Protein AF-A0A7W0WQ97-F1 (afdb_monomer_lite)

Sequence (178 aa):
GELRIDGQLIATATTMQQGQFVWNAPATLGQGKHKISVTGYDVANTPATVEINVTLGAACEAADDCLRDGEVCVDGRCVLGDGVQGGLGWACATNMECWSGQCAADAEGEMHCVENCSIAADACPSGFDCIDRGQGDNGVCWPGAESGGGCSSGKGGATGFLLVFGLGAILVTRRRRR

pLDDT: mean 79.91, std 15.15, range [39.81, 96.56]

Structure (mmCIF, N/CA/C/O backbone):
data_AF-A0A7W0WQ97-F1
#
_entry.id   AF-A0A7W0WQ97-F1
#
loop_
_atom_site.group_PDB
_atom_site.id
_atom_site.type_symbol
_atom_site.label_atom_id
_atom_site.label_alt_id
_atom_site.label_comp_id
_atom_site.label_asym_id
_atom_site.label_entity_id
_atom_site.label_seq_id
_atom_site.pdbx_PDB_ins_code
_atom_site.Cartn_x
_atom_site.Cartn_y
_atom_site.Cartn_z
_atom_site.occupancy
_atom_site.B_iso_or_equiv
_atom_site.auth_seq_id
_atom_site.auth_comp_id
_atom_site.auth_asym_id
_atom_site.auth_atom_id
_atom_site.pdbx_PDB_model_num
ATOM 1 N N . GLY A 1 1 ? 20.561 -6.380 -13.096 1.00 87.31 1 GLY A N 1
ATOM 2 C CA . GLY A 1 1 ? 19.360 -5.915 -12.394 1.00 87.31 1 GLY A CA 1
ATOM 3 C C . GLY A 1 1 ? 19.431 -6.320 -10.941 1.00 87.31 1 GLY A C 1
ATOM 4 O O . GLY A 1 1 ? 20.006 -7.362 -10.643 1.00 87.31 1 GLY A O 1
ATOM 5 N N . GLU A 1 2 ? 18.877 -5.505 -10.057 1.00 92.62 2 GLU A N 1
ATOM 6 C CA . GLU A 1 2 ? 18.827 -5.722 -8.609 1.00 92.62 2 GLU A CA 1
ATOM 7 C C . GLU A 1 2 ? 17.374 -5.678 -8.135 1.00 92.62 2 GLU A C 1
ATOM 9 O O . GLU A 1 2 ? 16.618 -4.820 -8.583 1.00 92.62 2 GLU A O 1
ATOM 14 N N . LEU A 1 3 ? 16.998 -6.575 -7.221 1.00 92.88 3 LEU A N 1
ATOM 15 C CA . LEU A 1 3 ? 15.746 -6.507 -6.471 1.00 92.88 3 LEU A CA 1
ATOM 16 C C . LEU A 1 3 ? 16.063 -6.320 -4.994 1.00 92.88 3 LEU A C 1
ATOM 18 O O . LEU A 1 3 ? 16.835 -7.084 -4.403 1.00 92.88 3 LEU A O 1
ATOM 22 N N . ARG A 1 4 ? 15.440 -5.307 -4.402 1.00 94.44 4 ARG A N 1
ATOM 23 C CA . ARG A 1 4 ? 15.573 -4.950 -2.996 1.00 94.44 4 ARG A CA 1
ATOM 24 C C . ARG A 1 4 ? 14.212 -4.926 -2.320 1.00 94.44 4 ARG A C 1
ATOM 26 O O . ARG A 1 4 ? 13.240 -4.481 -2.921 1.00 94.44 4 ARG A O 1
ATOM 33 N N . ILE A 1 5 ? 14.172 -5.363 -1.067 1.00 93.94 5 ILE A N 1
ATOM 34 C CA . ILE A 1 5 ? 13.033 -5.171 -0.165 1.00 93.94 5 ILE A CA 1
ATOM 35 C C . ILE A 1 5 ? 13.541 -4.352 1.011 1.00 93.94 5 ILE A C 1
ATOM 37 O O . ILE A 1 5 ? 14.558 -4.706 1.600 1.00 93.94 5 ILE A O 1
ATOM 41 N N . ASP A 1 6 ? 12.899 -3.221 1.287 1.00 93.06 6 ASP A N 1
ATOM 42 C CA . ASP A 1 6 ? 13.290 -2.284 2.351 1.00 93.06 6 ASP A CA 1
ATOM 43 C C . ASP A 1 6 ? 14.767 -1.863 2.270 1.00 93.06 6 ASP A C 1
ATOM 45 O O . ASP A 1 6 ? 15.467 -1.683 3.262 1.00 93.06 6 ASP A O 1
ATOM 49 N N . GLY A 1 7 ? 15.270 -1.741 1.037 1.00 91.88 7 GLY A N 1
ATOM 50 C CA . GLY A 1 7 ? 16.666 -1.411 0.741 1.00 91.88 7 GLY A CA 1
ATOM 51 C C . GLY A 1 7 ? 17.642 -2.592 0.827 1.00 91.88 7 GLY A C 1
ATOM 52 O O . GLY A 1 7 ? 18.734 -2.512 0.249 1.00 91.88 7 GLY A O 1
ATOM 53 N N . GLN A 1 8 ? 17.258 -3.711 1.447 1.00 93.19 8 GLN A N 1
ATOM 54 C CA . GLN A 1 8 ? 18.066 -4.928 1.500 1.00 93.19 8 GLN A CA 1
ATOM 55 C C . GLN A 1 8 ? 18.076 -5.622 0.136 1.00 93.19 8 GLN A C 1
ATOM 57 O O . GLN A 1 8 ? 17.024 -5.896 -0.432 1.00 93.19 8 GLN A O 1
ATOM 62 N N . LEU A 1 9 ? 19.265 -5.933 -0.393 1.00 92.75 9 LEU A N 1
ATOM 63 C CA . LEU A 1 9 ? 19.410 -6.702 -1.632 1.00 92.75 9 LEU A CA 1
ATOM 64 C C . LEU A 1 9 ? 18.937 -8.139 -1.410 1.00 92.75 9 LEU A C 1
ATOM 66 O O . LEU A 1 9 ? 19.506 -8.861 -0.593 1.00 92.75 9 LEU A O 1
ATOM 70 N N . ILE A 1 10 ? 17.909 -8.541 -2.151 1.00 92.12 10 ILE A N 1
ATOM 71 C CA . ILE A 1 10 ? 17.317 -9.878 -2.066 1.00 92.12 10 ILE A CA 1
ATOM 72 C C . ILE A 1 10 ? 17.781 -10.748 -3.227 1.00 92.12 10 ILE A C 1
ATOM 74 O O . ILE A 1 10 ? 18.052 -11.931 -3.042 1.00 92.12 10 ILE A O 1
ATOM 78 N N . ALA A 1 11 ? 17.886 -10.169 -4.425 1.00 90.00 11 ALA A N 1
ATOM 79 C CA . ALA A 1 11 ? 18.290 -10.904 -5.613 1.00 90.00 11 ALA A CA 1
ATOM 80 C C . ALA A 1 11 ? 18.989 -10.007 -6.637 1.00 90.00 11 ALA A C 1
ATOM 82 O O . ALA A 1 11 ? 18.752 -8.799 -6.713 1.00 90.00 11 ALA A O 1
ATOM 83 N N . THR A 1 12 ? 19.820 -10.628 -7.471 1.00 89.62 12 THR A N 1
ATOM 84 C CA . THR A 1 12 ? 20.384 -10.024 -8.678 1.00 89.62 12 THR A CA 1
ATOM 85 C C . THR A 1 12 ? 19.989 -10.851 -9.896 1.00 89.62 12 THR A C 1
ATOM 87 O O . THR A 1 12 ? 19.850 -12.071 -9.830 1.00 89.62 12 THR A O 1
ATOM 90 N N . ALA A 1 13 ? 19.793 -10.176 -11.023 1.00 80.25 13 ALA A N 1
ATOM 91 C CA . ALA A 1 13 ? 19.468 -10.792 -12.301 1.00 80.25 13 ALA A CA 1
ATOM 92 C C . ALA A 1 13 ? 20.383 -10.226 -13.380 1.00 80.25 13 ALA A C 1
ATOM 94 O O . ALA A 1 13 ? 20.381 -9.019 -13.628 1.00 80.25 13 ALA A O 1
ATOM 95 N N . THR A 1 14 ? 21.166 -11.078 -14.030 1.00 71.75 14 THR A N 1
ATOM 96 C CA . THR A 1 14 ? 22.027 -10.684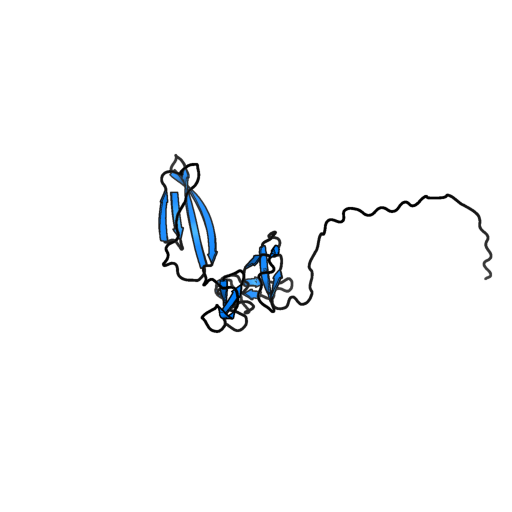 -15.159 1.00 71.75 14 THR A CA 1
ATOM 97 C C . THR A 1 14 ? 21.388 -10.984 -16.513 1.00 71.75 14 THR A C 1
ATOM 99 O O . THR A 1 14 ? 21.826 -10.451 -17.524 1.00 71.75 14 THR A O 1
ATOM 102 N N . THR A 1 15 ? 20.331 -11.799 -16.544 1.00 65.25 15 THR A N 1
ATOM 103 C CA . THR A 1 15 ? 19.572 -12.162 -17.749 1.00 65.25 15 THR A CA 1
ATOM 104 C C . THR A 1 15 ? 18.100 -12.360 -17.395 1.00 65.25 15 THR A C 1
ATOM 106 O O . THR A 1 15 ? 17.786 -12.989 -16.387 1.00 65.25 15 THR A O 1
ATOM 109 N N . MET A 1 16 ? 17.190 -11.817 -18.211 1.00 67.19 16 MET A N 1
ATOM 110 C CA . MET A 1 16 ? 15.754 -12.091 -18.091 1.00 67.19 16 MET A CA 1
ATOM 111 C C . MET A 1 16 ? 15.397 -13.297 -18.960 1.00 67.19 16 MET A C 1
ATOM 113 O O . MET A 1 16 ? 15.705 -13.318 -20.152 1.00 67.19 16 MET A O 1
ATOM 117 N N . GLN A 1 17 ? 14.745 -14.303 -18.379 1.00 61.09 17 GLN A N 1
ATOM 118 C CA . GLN A 1 17 ? 14.219 -15.443 -19.131 1.00 61.09 17 GLN A CA 1
ATOM 119 C C . GLN A 1 17 ? 12.923 -14.986 -19.805 1.00 61.09 17 GLN A C 1
ATOM 121 O O . GLN A 1 17 ? 11.984 -14.594 -19.121 1.00 61.09 17 GLN A O 1
ATOM 126 N N 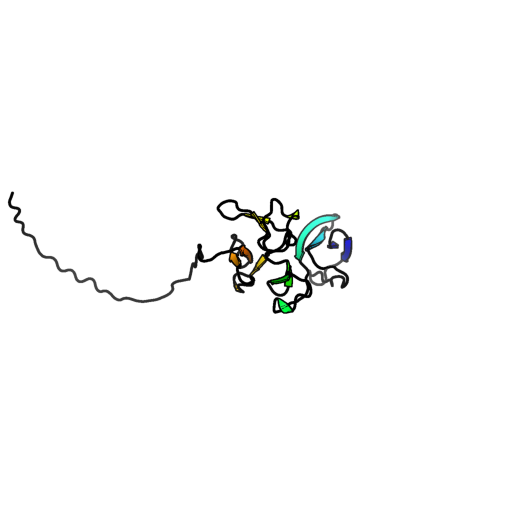. GLN A 1 18 ? 12.889 -14.965 -21.141 1.00 68.56 18 GLN A N 1
ATOM 127 C CA . GLN A 1 18 ? 11.722 -14.515 -21.924 1.00 68.56 18 GLN A CA 1
ATOM 128 C C . GLN A 1 18 ? 11.219 -13.099 -21.562 1.00 68.56 18 GLN A C 1
ATOM 130 O O . GLN A 1 18 ? 10.041 -12.795 -21.705 1.00 68.56 18 GLN A O 1
ATOM 135 N N . GLY A 1 19 ? 12.110 -12.220 -21.089 1.00 72.38 19 GLY A N 1
ATOM 136 C CA . GLY A 1 19 ? 11.740 -10.865 -20.662 1.00 72.38 19 GLY A CA 1
ATOM 137 C C . GLY A 1 19 ? 11.074 -10.783 -19.284 1.00 72.38 19 GLY A C 1
ATOM 138 O O . GLY A 1 19 ? 10.641 -9.703 -18.897 1.00 72.38 19 GLY A O 1
ATOM 139 N N . GLN A 1 20 ? 11.021 -11.883 -18.527 1.00 79.00 20 GLN A N 1
ATOM 140 C CA . GLN A 1 20 ? 10.488 -11.913 -17.169 1.00 79.00 20 GLN A CA 1
ATOM 141 C C . GLN A 1 20 ? 11.597 -12.174 -16.144 1.00 79.00 20 GLN A C 1
ATOM 143 O O . GLN A 1 20 ? 12.526 -12.960 -16.359 1.00 79.00 20 GLN A O 1
ATOM 148 N N . PHE A 1 21 ? 11.475 -11.512 -14.997 1.00 80.81 21 PHE A N 1
ATOM 149 C CA . PHE A 1 21 ? 12.251 -11.796 -13.800 1.00 80.81 21 PHE A CA 1
ATOM 150 C C . PHE A 1 21 ? 11.311 -12.360 -12.730 1.00 80.81 21 PHE A C 1
ATOM 152 O O . PHE A 1 21 ? 10.312 -11.729 -12.394 1.00 80.81 21 PHE A O 1
ATOM 159 N N . VAL A 1 22 ? 11.611 -13.564 -12.236 1.00 84.44 22 VAL A N 1
ATOM 160 C CA . VAL A 1 22 ? 10.806 -14.275 -11.232 1.00 84.44 22 VAL A CA 1
ATOM 161 C C . VAL A 1 22 ? 11.647 -14.475 -9.980 1.00 84.44 22 VAL A C 1
ATOM 163 O O . VAL A 1 22 ? 12.804 -14.886 -10.060 1.00 84.44 22 VAL A O 1
ATOM 166 N N . TRP A 1 23 ? 11.058 -14.195 -8.824 1.00 86.25 23 TRP A N 1
ATOM 167 C CA . TRP A 1 23 ? 11.689 -14.330 -7.516 1.00 86.25 23 TRP A CA 1
ATOM 168 C C . TRP A 1 23 ? 10.630 -14.710 -6.471 1.00 86.25 23 TRP A C 1
ATOM 170 O O . TRP A 1 23 ? 9.452 -14.404 -6.647 1.00 86.25 23 TRP A O 1
ATOM 180 N N . ASN A 1 24 ? 11.063 -15.363 -5.388 1.00 86.19 24 ASN A N 1
ATOM 181 C CA . ASN A 1 24 ? 10.227 -15.685 -4.232 1.00 86.19 24 ASN A CA 1
ATOM 182 C C . ASN A 1 24 ? 10.631 -14.831 -3.032 1.00 86.19 24 ASN A C 1
ATOM 184 O O . ASN A 1 24 ? 11.807 -14.812 -2.654 1.00 86.19 24 ASN A O 1
ATOM 188 N N . ALA A 1 25 ? 9.657 -14.171 -2.409 1.00 85.06 25 ALA A N 1
ATOM 189 C CA . ALA A 1 25 ? 9.902 -13.365 -1.224 1.00 85.06 25 ALA A CA 1
ATOM 190 C C . ALA A 1 25 ? 10.451 -14.195 -0.054 1.00 85.06 25 ALA A C 1
ATOM 192 O O . ALA A 1 25 ? 10.046 -15.348 0.117 1.00 85.06 25 ALA A O 1
ATOM 193 N N . PRO A 1 26 ? 11.374 -13.639 0.760 1.00 85.62 26 PRO A N 1
ATOM 194 C CA . PRO A 1 26 ? 11.818 -14.311 1.972 1.00 85.62 26 PRO A CA 1
ATOM 195 C C . PRO A 1 26 ? 10.628 -14.613 2.888 1.00 85.62 26 PRO A C 1
ATOM 197 O O . PRO A 1 26 ? 9.854 -13.718 3.215 1.00 85.62 26 PRO A O 1
ATOM 200 N N . ALA A 1 27 ? 10.524 -15.855 3.366 1.00 80.62 27 ALA A N 1
ATOM 201 C CA . ALA A 1 27 ? 9.474 -16.263 4.309 1.00 80.62 27 ALA A CA 1
ATOM 202 C C . ALA A 1 27 ? 9.584 -15.573 5.685 1.00 80.62 27 ALA A C 1
ATOM 204 O O . ALA A 1 27 ? 8.697 -15.700 6.519 1.00 80.62 27 ALA A O 1
ATOM 205 N N . THR A 1 28 ? 10.688 -14.865 5.934 1.00 81.25 28 THR A N 1
ATOM 206 C CA . THR A 1 28 ? 10.982 -14.146 7.178 1.00 81.25 28 THR A CA 1
ATOM 207 C C . THR A 1 28 ? 10.585 -12.672 7.135 1.00 81.25 28 THR A C 1
ATOM 209 O O . THR A 1 28 ? 10.950 -11.934 8.048 1.00 81.25 28 THR A O 1
ATOM 212 N N . LEU A 1 29 ? 9.921 -12.205 6.072 1.00 83.31 29 LEU A N 1
ATOM 213 C CA . LEU A 1 29 ? 9.384 -10.846 6.057 1.00 83.31 29 LEU A CA 1
ATOM 214 C C . LEU A 1 29 ? 8.349 -10.705 7.176 1.00 83.31 29 LEU A C 1
ATOM 216 O O . LEU A 1 29 ? 7.436 -11.521 7.302 1.00 83.31 29 LEU A O 1
ATOM 220 N N . GLY A 1 30 ? 8.544 -9.693 8.021 1.00 76.12 30 GLY A N 1
ATOM 221 C CA . GLY A 1 30 ? 7.584 -9.353 9.064 1.00 76.12 30 GLY A CA 1
ATOM 222 C C . GLY A 1 30 ? 6.269 -8.872 8.459 1.00 76.12 30 GLY A C 1
ATOM 223 O O . GLY A 1 30 ? 6.198 -8.542 7.287 1.00 76.12 30 GLY A O 1
ATOM 224 N N . GLN A 1 31 ? 5.210 -8.815 9.256 1.00 73.69 31 GLN A N 1
ATOM 225 C CA . GLN A 1 31 ? 4.004 -8.114 8.818 1.00 73.69 31 GLN A CA 1
ATOM 226 C C . GLN A 1 31 ? 4.266 -6.605 8.721 1.00 73.69 31 GLN A C 1
ATOM 228 O O . GLN A 1 31 ? 5.143 -6.070 9.403 1.00 73.69 31 GLN A O 1
ATOM 233 N N . GLY A 1 32 ? 3.456 -5.920 7.925 1.00 70.25 32 GLY A N 1
ATOM 234 C CA . GLY A 1 32 ? 3.511 -4.487 7.700 1.00 70.25 32 GLY A CA 1
ATOM 235 C C . GLY A 1 32 ? 3.944 -4.133 6.283 1.00 70.25 32 GLY A C 1
ATOM 236 O O . GLY A 1 32 ? 3.871 -4.935 5.350 1.00 70.25 32 GLY A O 1
ATOM 237 N N . LYS A 1 33 ? 4.340 -2.874 6.106 1.00 75.44 33 LYS A N 1
ATOM 238 C CA . LYS A 1 33 ? 4.740 -2.347 4.805 1.00 75.44 33 LYS A CA 1
ATOM 239 C C . LYS A 1 33 ? 6.121 -2.811 4.402 1.00 75.44 33 LYS A C 1
ATOM 241 O O . LYS A 1 33 ? 7.059 -2.723 5.186 1.00 75.44 33 LYS A O 1
ATOM 246 N N . HIS A 1 34 ? 6.238 -3.134 3.125 1.00 87.69 34 HIS A N 1
ATOM 247 C CA . HIS A 1 34 ? 7.498 -3.388 2.464 1.00 87.69 34 HIS A CA 1
ATOM 248 C C . HIS A 1 34 ? 7.591 -2.582 1.181 1.00 87.69 34 HIS A C 1
ATOM 250 O O . HIS A 1 34 ? 6.668 -2.566 0.358 1.00 87.69 34 HIS A O 1
ATOM 256 N N . LYS A 1 35 ? 8.739 -1.941 0.984 1.00 92.38 35 LYS A N 1
ATOM 257 C CA . LYS A 1 35 ? 9.062 -1.285 -0.277 1.00 92.38 35 LYS A CA 1
ATOM 258 C C . LYS A 1 35 ? 9.876 -2.229 -1.141 1.00 92.38 35 LYS A C 1
ATOM 260 O O . LYS A 1 35 ? 11.022 -2.541 -0.816 1.00 92.38 35 LYS A O 1
ATOM 265 N N . ILE A 1 36 ? 9.305 -2.643 -2.265 1.00 94.00 36 ILE A N 1
ATOM 266 C CA . ILE A 1 36 ? 10.005 -3.428 -3.277 1.00 94.00 36 ILE A CA 1
ATOM 267 C C . ILE A 1 36 ? 10.584 -2.453 -4.297 1.00 94.00 36 ILE A C 1
ATOM 269 O O . ILE A 1 36 ? 9.856 -1.670 -4.900 1.00 94.00 36 ILE A O 1
ATOM 273 N N . SER A 1 37 ? 11.897 -2.505 -4.490 1.00 95.12 37 SER A N 1
ATOM 274 C CA . SER A 1 37 ? 12.624 -1.688 -5.459 1.00 95.12 37 SER A CA 1
ATOM 275 C C . SER A 1 37 ? 13.330 -2.598 -6.456 1.00 95.12 37 SER A C 1
ATOM 277 O O . SER A 1 37 ? 14.061 -3.512 -6.064 1.00 95.12 37 SER A O 1
ATOM 279 N N . VAL A 1 38 ? 13.097 -2.366 -7.746 1.00 94.00 38 VAL A N 1
ATOM 280 C CA . VAL A 1 38 ? 13.738 -3.104 -8.837 1.00 94.00 38 VAL A CA 1
ATOM 281 C C . VAL A 1 38 ? 14.537 -2.128 -9.685 1.00 94.00 38 VAL A C 1
ATOM 283 O O . VAL A 1 38 ? 13.979 -1.178 -10.230 1.00 94.00 38 VAL A O 1
ATOM 286 N N . THR A 1 39 ? 15.835 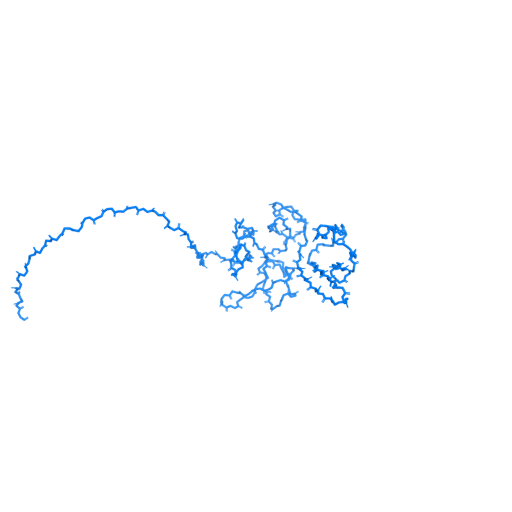-2.389 -9.830 1.00 93.25 39 THR A N 1
ATOM 287 C CA . THR A 1 39 ? 16.756 -1.584 -10.639 1.00 93.25 39 THR A CA 1
ATOM 288 C C . THR A 1 39 ? 17.254 -2.396 -11.830 1.00 93.25 39 THR A C 1
ATOM 290 O O . THR A 1 39 ? 17.933 -3.410 -11.666 1.00 93.25 39 THR A O 1
ATOM 293 N N . GLY A 1 40 ? 16.927 -1.963 -13.045 1.00 91.56 40 GLY A N 1
ATOM 294 C CA . GLY A 1 40 ? 17.483 -2.476 -14.299 1.00 91.56 40 GLY A CA 1
ATOM 295 C C . GLY A 1 40 ? 18.681 -1.646 -14.762 1.00 91.56 40 GLY A C 1
ATOM 296 O O . GLY A 1 40 ? 18.802 -0.491 -14.375 1.00 91.56 40 GLY A O 1
ATOM 297 N N . TYR A 1 41 ? 19.549 -2.230 -15.590 1.00 89.94 41 TYR A N 1
ATOM 298 C CA . TYR A 1 41 ? 20.680 -1.535 -16.217 1.00 89.94 41 TYR A CA 1
ATOM 299 C C . TYR A 1 41 ? 20.660 -1.807 -17.720 1.00 89.94 41 TYR A C 1
ATOM 301 O O . TYR A 1 41 ? 20.385 -2.940 -18.125 1.00 89.94 41 TYR A O 1
ATOM 309 N N . ASP A 1 42 ? 20.936 -0.789 -18.533 1.00 89.81 42 ASP A N 1
ATOM 310 C CA . ASP A 1 42 ? 21.126 -0.955 -19.976 1.00 89.81 42 ASP A CA 1
ATOM 311 C C . ASP A 1 42 ? 22.547 -1.455 -20.323 1.00 89.81 42 ASP A C 1
ATOM 313 O O . ASP A 1 42 ? 23.379 -1.710 -19.450 1.00 89.81 42 ASP A O 1
ATOM 317 N N . VAL A 1 43 ? 22.843 -1.600 -21.619 1.00 89.44 43 VAL A N 1
ATOM 318 C CA . VAL A 1 43 ? 24.161 -2.058 -22.107 1.00 89.44 43 VAL A CA 1
ATOM 319 C C . VAL A 1 43 ? 25.306 -1.079 -21.818 1.00 89.44 43 VAL A C 1
ATOM 321 O O . VAL A 1 43 ? 26.465 -1.484 -21.838 1.00 89.44 43 VAL A O 1
ATOM 324 N N . ALA A 1 44 ? 24.995 0.191 -21.551 1.00 95.44 44 ALA A N 1
ATOM 325 C CA . ALA A 1 44 ? 25.949 1.213 -21.129 1.00 95.44 44 ALA A CA 1
ATOM 326 C C . ALA A 1 44 ? 26.060 1.304 -19.594 1.00 95.44 44 ALA A C 1
ATOM 328 O O . ALA A 1 44 ? 26.773 2.166 -19.082 1.00 95.44 44 ALA A O 1
ATOM 329 N N . ASN A 1 45 ? 25.397 0.396 -18.867 1.00 89.81 45 ASN A N 1
ATOM 330 C CA . ASN A 1 45 ? 25.313 0.355 -17.412 1.00 89.81 45 ASN A CA 1
ATOM 331 C C . ASN A 1 45 ? 24.562 1.554 -16.793 1.00 89.81 45 ASN A C 1
ATOM 333 O O . ASN A 1 45 ? 24.790 1.907 -15.634 1.00 89.81 45 ASN A O 1
ATOM 337 N N . THR A 1 46 ? 23.645 2.170 -17.543 1.00 95.12 46 THR A N 1
ATOM 338 C CA . THR A 1 46 ? 22.747 3.224 -17.050 1.00 95.12 46 THR A CA 1
ATOM 339 C C . THR A 1 46 ? 21.585 2.597 -16.269 1.00 95.12 46 THR A C 1
ATOM 341 O O . THR A 1 46 ? 20.908 1.726 -16.825 1.00 95.12 46 THR A O 1
ATOM 344 N N . PRO A 1 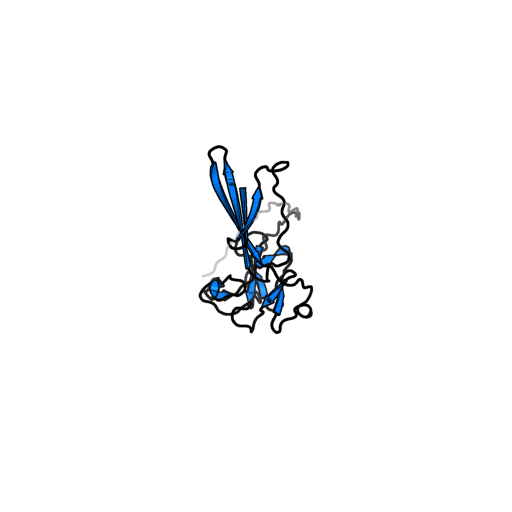47 ? 21.315 3.003 -15.012 1.00 94.25 47 PRO A N 1
ATOM 345 C CA . PRO A 1 47 ? 20.247 2.415 -14.212 1.00 94.25 47 PRO A CA 1
ATOM 346 C C . PRO A 1 47 ? 18.866 3.026 -14.495 1.00 94.25 47 PRO A C 1
ATOM 348 O O . PRO A 1 47 ? 18.740 4.224 -14.743 1.00 94.25 47 PRO A O 1
ATOM 351 N N . ALA A 1 48 ? 17.820 2.217 -14.338 1.00 94.56 48 ALA A N 1
ATOM 352 C CA . ALA A 1 48 ? 16.436 2.661 -14.174 1.00 94.56 48 ALA A CA 1
ATOM 353 C C . ALA A 1 48 ? 15.789 1.897 -13.011 1.00 94.56 48 ALA A C 1
ATOM 355 O O . ALA A 1 48 ? 15.946 0.678 -12.922 1.00 94.56 48 ALA A O 1
ATOM 356 N N . THR A 1 49 ? 15.059 2.596 -12.139 1.00 95.19 49 THR A N 1
ATOM 357 C CA . THR A 1 49 ? 14.463 2.019 -10.923 1.00 95.19 49 THR A CA 1
ATOM 358 C C . THR A 1 49 ? 12.952 2.211 -10.907 1.00 95.19 49 THR A C 1
ATOM 360 O O . THR A 1 49 ? 12.460 3.295 -11.213 1.00 95.19 49 THR A O 1
ATOM 363 N N . VAL A 1 50 ? 12.228 1.164 -10.514 1.00 95.38 50 VAL A N 1
ATOM 364 C CA . VAL A 1 50 ? 10.794 1.202 -10.198 1.00 95.38 50 VAL A CA 1
ATOM 365 C C . VAL A 1 50 ? 10.600 0.746 -8.758 1.00 95.38 50 VAL A C 1
ATOM 367 O O . VAL A 1 50 ? 11.267 -0.186 -8.303 1.00 95.38 50 VAL A O 1
ATOM 370 N N . GLU A 1 51 ? 9.683 1.398 -8.047 1.00 95.00 51 GLU A N 1
ATOM 371 C CA . GLU A 1 51 ? 9.312 1.045 -6.679 1.00 95.00 51 GLU A CA 1
ATOM 372 C C . GLU A 1 51 ? 7.816 0.741 -6.586 1.00 95.00 51 GLU A C 1
ATOM 374 O O . GLU A 1 51 ? 6.996 1.429 -7.196 1.00 95.00 51 GLU A O 1
ATOM 379 N N . ILE A 1 52 ? 7.469 -0.271 -5.792 1.00 90.81 52 ILE A N 1
ATOM 380 C CA . ILE A 1 52 ? 6.096 -0.548 -5.363 1.00 90.81 52 ILE A CA 1
ATOM 381 C C . ILE A 1 52 ? 6.067 -0.719 -3.845 1.00 90.81 52 ILE A C 1
ATOM 383 O O . ILE A 1 52 ? 7.024 -1.209 -3.243 1.00 90.81 52 ILE A O 1
ATOM 387 N N . ASN A 1 53 ? 4.957 -0.324 -3.228 1.00 83.56 53 ASN A N 1
ATOM 388 C CA . ASN A 1 53 ? 4.699 -0.586 -1.818 1.00 83.56 53 ASN A CA 1
ATOM 389 C C . ASN A 1 53 ? 3.708 -1.739 -1.722 1.00 83.56 53 ASN A C 1
ATOM 391 O O . ASN A 1 53 ? 2.660 -1.707 -2.364 1.00 83.56 53 ASN A O 1
ATOM 395 N N . VAL A 1 54 ? 4.049 -2.741 -0.924 1.00 85.00 54 VAL A N 1
ATOM 396 C CA . VAL A 1 54 ? 3.164 -3.854 -0.583 1.00 85.00 54 VAL A CA 1
ATOM 397 C C . VAL A 1 54 ? 2.992 -3.881 0.924 1.00 85.00 54 VAL A C 1
ATOM 399 O O . VAL A 1 54 ? 3.883 -3.457 1.658 1.00 85.00 54 VAL A O 1
ATOM 402 N N . THR A 1 55 ? 1.868 -4.395 1.396 1.00 75.81 55 THR A N 1
ATOM 403 C CA . THR A 1 55 ? 1.643 -4.574 2.828 1.00 75.81 55 THR A CA 1
ATOM 404 C C . THR A 1 55 ? 1.358 -6.044 3.086 1.00 75.81 55 THR A C 1
ATOM 406 O O . THR A 1 55 ? 0.393 -6.599 2.562 1.00 75.81 55 THR A O 1
ATOM 409 N N . LEU A 1 56 ? 2.224 -6.673 3.876 1.00 80.62 56 LEU A N 1
ATOM 410 C CA . LEU A 1 56 ? 2.098 -8.054 4.313 1.00 80.62 56 LEU A CA 1
ATOM 411 C C . LEU A 1 56 ? 1.299 -8.100 5.619 1.00 80.62 56 LEU A C 1
ATOM 413 O O . LEU A 1 56 ? 1.537 -7.310 6.525 1.00 80.62 56 LEU A O 1
ATOM 417 N N . GLY A 1 57 ? 0.370 -9.034 5.760 1.00 72.00 57 GLY A N 1
ATOM 418 C CA . GLY A 1 57 ? -0.317 -9.274 7.029 1.00 72.00 57 GLY A CA 1
ATOM 419 C C . GLY A 1 57 ? -0.776 -10.718 7.126 1.00 72.00 57 GLY A C 1
ATOM 420 O O . GLY A 1 57 ? -0.630 -11.479 6.168 1.00 72.00 57 GLY A O 1
ATOM 421 N N . ALA A 1 58 ? -1.268 -11.111 8.302 1.00 76.00 58 ALA A N 1
ATOM 422 C CA . ALA A 1 58 ? -1.894 -12.419 8.454 1.00 76.00 58 ALA A CA 1
ATOM 423 C C . ALA A 1 58 ? -3.096 -12.498 7.514 1.00 76.00 58 ALA A C 1
ATOM 425 O O . ALA A 1 58 ? -3.863 -11.538 7.426 1.00 76.00 58 ALA A O 1
ATOM 426 N N . ALA A 1 59 ? -3.216 -13.625 6.817 1.00 76.56 59 ALA A N 1
ATOM 427 C CA . ALA A 1 59 ? -4.407 -13.911 6.042 1.00 76.56 59 ALA A CA 1
ATOM 428 C C . ALA A 1 59 ? -5.601 -14.057 6.992 1.00 76.56 59 ALA A C 1
ATOM 430 O O . ALA A 1 59 ? -5.465 -14.674 8.049 1.00 76.56 59 ALA A O 1
ATOM 431 N N . CYS A 1 60 ? -6.742 -13.511 6.601 1.00 83.56 60 CYS A N 1
ATOM 432 C CA . CYS A 1 60 ? -8.002 -13.632 7.324 1.00 83.56 60 CYS A CA 1
ATOM 433 C C . CYS A 1 60 ? -9.160 -13.723 6.329 1.00 83.56 60 CYS A C 1
ATOM 435 O O . CYS A 1 60 ? -9.053 -13.246 5.202 1.00 83.56 60 CYS A O 1
ATOM 437 N N . GLU A 1 61 ? -10.267 -14.320 6.743 1.00 80.88 61 GLU A N 1
ATOM 438 C CA . GLU A 1 61 ? -11.564 -14.234 6.066 1.00 80.88 61 GLU A CA 1
ATOM 439 C C . GLU A 1 61 ? -12.565 -13.435 6.918 1.00 80.88 61 GLU A C 1
ATOM 441 O O . GLU A 1 61 ? -13.486 -12.818 6.384 1.00 80.88 61 GLU A O 1
ATOM 446 N N . ALA A 1 62 ? -12.357 -13.397 8.237 1.00 79.25 62 ALA A N 1
ATOM 447 C CA . ALA A 1 62 ? -13.141 -12.641 9.203 1.00 79.25 62 ALA A CA 1
ATOM 448 C C . ALA A 1 62 ? -12.249 -11.976 10.266 1.00 79.25 62 ALA A C 1
ATOM 450 O O . ALA A 1 62 ? -11.087 -12.331 10.447 1.00 79.25 62 ALA A O 1
ATOM 451 N N . ALA A 1 63 ? -12.805 -11.006 11.002 1.00 79.50 63 ALA A N 1
ATOM 452 C CA . ALA A 1 63 ? -12.087 -10.317 12.078 1.00 79.50 63 ALA A CA 1
ATOM 453 C C . ALA A 1 63 ? -11.571 -11.281 13.166 1.00 79.50 63 ALA A C 1
ATOM 455 O O . ALA A 1 63 ? -10.474 -11.084 13.675 1.00 79.50 63 ALA A O 1
ATOM 456 N N . ASP A 1 64 ? -12.309 -12.358 13.455 1.00 84.00 64 ASP A N 1
ATOM 457 C CA . ASP A 1 64 ? -11.922 -13.369 14.451 1.00 84.00 64 ASP A CA 1
ATOM 458 C C . ASP A 1 64 ? -10.681 -14.191 14.046 1.00 84.00 64 ASP A C 1
ATOM 460 O O . ASP A 1 64 ? -10.068 -14.838 14.896 1.00 84.00 64 ASP A O 1
ATOM 464 N N . ASP A 1 65 ? -10.276 -14.158 12.771 1.00 85.44 65 ASP A N 1
ATOM 465 C CA . ASP A 1 65 ? -9.030 -14.789 12.318 1.00 85.44 65 ASP A CA 1
ATOM 466 C C . ASP A 1 65 ? -7.792 -13.968 12.713 1.00 85.44 65 ASP A C 1
ATOM 468 O O . ASP A 1 65 ? -6.658 -14.460 12.668 1.00 85.44 65 ASP A O 1
ATOM 472 N N . CYS A 1 66 ? -7.993 -12.708 13.106 1.00 86.81 66 CYS A N 1
ATOM 473 C CA . CYS A 1 66 ? -6.925 -11.815 13.503 1.00 86.81 66 CYS A CA 1
ATOM 474 C C . CYS A 1 66 ? -6.551 -12.030 14.968 1.00 86.81 66 CYS A C 1
ATOM 476 O O . CYS A 1 66 ? -7.328 -11.820 15.893 1.00 86.81 66 CYS A O 1
ATOM 478 N N . LEU A 1 67 ? -5.315 -12.486 15.174 1.00 81.38 67 LEU A N 1
ATOM 479 C CA . LEU A 1 67 ? -4.844 -12.981 16.468 1.00 81.38 67 LEU A CA 1
ATOM 480 C C . LEU A 1 67 ? -4.496 -11.872 17.467 1.00 81.38 67 LEU A C 1
ATOM 482 O O . LEU A 1 67 ? -4.231 -12.183 18.631 1.00 81.38 67 LEU A O 1
ATOM 486 N N . ARG A 1 68 ? -4.409 -10.609 17.030 1.00 81.38 68 ARG A N 1
ATOM 487 C CA . ARG A 1 68 ? -4.154 -9.486 17.937 1.00 81.38 68 ARG A CA 1
ATOM 488 C C . ARG A 1 68 ? -5.443 -8.744 18.249 1.00 81.38 68 ARG A C 1
ATOM 490 O O . ARG A 1 68 ? -6.237 -8.449 17.362 1.00 81.38 68 ARG A O 1
ATOM 497 N N . ASP A 1 69 ? -5.581 -8.367 19.515 1.00 83.12 69 ASP A N 1
ATOM 498 C CA . ASP A 1 69 ? -6.681 -7.526 19.969 1.00 83.12 69 ASP A CA 1
ATOM 499 C C . ASP A 1 69 ? -6.718 -6.209 19.176 1.00 83.12 69 ASP A C 1
ATOM 501 O O . ASP A 1 69 ? -5.707 -5.513 19.048 1.00 83.12 69 ASP A O 1
ATOM 505 N N . GLY A 1 70 ? -7.901 -5.865 18.664 1.00 84.50 70 GLY A N 1
ATOM 506 C CA . GLY A 1 70 ? -8.121 -4.644 17.890 1.00 84.50 70 GLY A CA 1
ATOM 507 C C . GLY A 1 70 ? -7.709 -4.729 16.418 1.00 84.50 70 GLY A C 1
ATOM 508 O O . GLY A 1 70 ? -7.689 -3.693 15.758 1.00 84.50 70 GLY A O 1
ATOM 509 N N . GLU A 1 71 ? -7.380 -5.911 15.888 1.00 88.25 71 GLU A N 1
ATOM 510 C CA . GLU A 1 71 ? -7.268 -6.123 14.442 1.00 88.25 71 GLU A CA 1
ATOM 511 C C . GLU A 1 71 ? -8.640 -6.430 13.804 1.00 88.25 71 GLU A C 1
ATOM 513 O O . GLU A 1 71 ? -9.519 -7.033 14.416 1.00 88.25 71 GLU A O 1
ATOM 518 N N . VAL A 1 72 ? -8.815 -6.009 12.552 1.00 87.88 72 VAL A N 1
ATOM 519 C CA . VAL A 1 72 ? -9.968 -6.291 11.690 1.00 87.88 72 VAL A CA 1
ATOM 520 C C . VAL A 1 72 ? -9.479 -6.855 10.360 1.00 87.88 72 VAL A C 1
ATOM 522 O O . VAL A 1 72 ? -8.373 -6.545 9.910 1.00 87.88 72 VAL A O 1
ATOM 525 N N . CYS A 1 73 ? -10.299 -7.689 9.723 1.00 85.19 73 CYS A N 1
ATOM 526 C CA . CYS A 1 73 ? -9.967 -8.248 8.419 1.00 85.19 73 CYS A CA 1
ATOM 527 C C . CYS A 1 73 ? -10.367 -7.289 7.294 1.00 85.19 73 CYS A C 1
ATOM 529 O O . CYS A 1 73 ? -11.543 -6.953 7.166 1.00 85.19 73 CYS A O 1
ATOM 531 N N . VAL A 1 74 ? -9.398 -6.867 6.479 1.00 83.38 74 VAL A N 1
ATOM 532 C CA . VAL A 1 74 ? -9.594 -5.973 5.328 1.00 83.38 74 VAL A CA 1
ATOM 533 C C . VAL A 1 74 ? -8.901 -6.578 4.119 1.00 83.38 74 VAL A C 1
ATOM 535 O O . VAL A 1 74 ? -7.691 -6.798 4.145 1.00 83.38 74 VAL A O 1
ATOM 538 N N . ASP A 1 75 ? -9.678 -6.881 3.078 1.00 78.19 75 ASP A N 1
ATOM 539 C CA . ASP A 1 75 ? -9.201 -7.499 1.829 1.00 78.19 75 ASP A CA 1
ATOM 540 C C . ASP A 1 75 ? -8.296 -8.732 2.051 1.00 78.19 75 ASP A C 1
ATOM 542 O O . ASP A 1 75 ? -7.226 -8.890 1.462 1.00 78.19 75 ASP A O 1
ATOM 546 N N . GLY A 1 76 ? -8.698 -9.596 2.987 1.00 78.50 76 GLY A N 1
ATOM 547 C CA . GLY A 1 76 ? -7.968 -10.817 3.317 1.00 78.50 76 GLY A CA 1
ATOM 548 C C . GLY A 1 76 ? -6.740 -10.620 4.208 1.00 78.50 76 GLY A C 1
ATOM 549 O O . GLY A 1 76 ? -5.935 -11.543 4.341 1.00 78.50 76 GLY A O 1
ATOM 550 N N . ARG A 1 77 ? -6.566 -9.434 4.809 1.00 82.88 77 ARG A N 1
ATOM 551 C CA . ARG A 1 77 ? -5.435 -9.100 5.681 1.00 82.88 77 ARG A CA 1
ATOM 552 C C . ARG A 1 77 ? -5.880 -8.517 7.021 1.00 82.88 77 ARG A C 1
ATOM 554 O O . ARG A 1 77 ? -6.686 -7.595 7.064 1.00 82.88 77 ARG A O 1
ATOM 561 N N . CYS A 1 78 ? -5.263 -8.970 8.108 1.00 86.06 78 CYS A N 1
ATOM 562 C CA . CYS A 1 78 ? -5.422 -8.336 9.416 1.00 86.06 78 CYS A CA 1
ATOM 563 C C . CYS A 1 78 ? -4.739 -6.964 9.463 1.00 86.06 78 CYS A C 1
ATOM 565 O O . CYS A 1 78 ? -3.533 -6.847 9.214 1.00 86.06 78 CYS A O 1
ATOM 567 N N . VAL A 1 79 ? -5.513 -5.930 9.784 1.00 86.44 79 VAL A N 1
ATOM 568 C CA . VAL A 1 79 ? -5.067 -4.541 9.980 1.00 86.44 79 VAL A CA 1
ATOM 569 C C . VAL A 1 79 ? -5.594 -4.026 11.312 1.00 86.44 79 VAL A C 1
ATOM 571 O O . VAL A 1 79 ? -6.607 -4.512 11.795 1.00 86.44 79 VAL A O 1
ATOM 574 N N . LEU A 1 80 ? -4.938 -3.042 11.924 1.00 89.06 80 LEU A N 1
ATOM 575 C CA . LEU A 1 80 ? -5.449 -2.451 13.165 1.00 89.06 80 LEU A CA 1
ATOM 576 C C . LEU A 1 80 ? -6.712 -1.633 12.872 1.00 89.06 80 LEU A C 1
ATOM 578 O O . LEU A 1 80 ? -6.703 -0.821 11.950 1.00 89.06 80 LEU A O 1
ATOM 582 N N . GLY A 1 81 ? -7.776 -1.861 13.637 1.00 86.19 81 GLY A N 1
ATOM 583 C CA . GLY A 1 81 ? -9.095 -1.252 13.464 1.00 86.19 81 GLY A CA 1
ATOM 584 C C . GLY A 1 81 ? -9.282 0.090 14.177 1.00 86.19 81 GLY A C 1
ATOM 585 O O . GLY A 1 81 ? -8.334 0.698 14.690 1.00 86.19 81 GLY A O 1
ATOM 586 N N . ASP A 1 82 ? -10.538 0.534 14.224 1.00 79.44 82 ASP A N 1
ATOM 587 C CA . ASP A 1 82 ? -10.982 1.791 14.817 1.00 79.44 82 ASP A CA 1
ATOM 588 C C . ASP A 1 82 ? -11.024 1.702 16.344 1.00 79.44 82 ASP A C 1
ATOM 590 O O . ASP A 1 82 ? -11.885 1.093 16.967 1.00 79.44 82 ASP A O 1
ATOM 594 N N . GLY A 1 83 ? -10.029 2.297 16.988 1.00 82.81 83 GLY A N 1
ATOM 595 C CA . GLY A 1 83 ? -9.876 2.231 18.445 1.00 82.81 83 GLY A CA 1
ATOM 596 C C . GLY A 1 83 ? -8.455 1.914 18.877 1.00 82.81 83 GLY A C 1
ATOM 597 O O . GLY A 1 83 ? -8.108 2.109 20.042 1.00 82.81 83 GLY A O 1
ATOM 598 N N . VAL A 1 84 ? -7.607 1.507 17.932 1.00 89.50 84 VAL A N 1
ATOM 599 C CA . VAL A 1 84 ? -6.165 1.428 18.138 1.00 89.50 84 VAL A CA 1
ATOM 600 C C . VAL A 1 84 ? -5.504 2.686 17.582 1.00 89.50 84 VAL A C 1
ATOM 602 O O . VAL A 1 84 ? -5.817 3.139 16.482 1.00 89.50 84 VAL A O 1
ATOM 605 N N . GLN A 1 85 ? -4.558 3.251 18.334 1.00 93.19 85 GLN A N 1
ATOM 606 C CA . GLN A 1 85 ? -3.776 4.396 17.873 1.00 93.19 85 GLN A CA 1
ATOM 607 C C . GLN A 1 85 ? -3.055 4.068 16.555 1.00 93.19 85 GLN A C 1
ATOM 609 O O . GLN A 1 85 ? -2.265 3.123 16.486 1.00 93.19 85 GLN A O 1
ATOM 614 N N . GLY A 1 86 ? -3.318 4.874 15.523 1.00 90.19 86 GLY A N 1
ATOM 615 C CA . GLY A 1 86 ? -2.785 4.684 14.170 1.00 90.19 86 GLY A CA 1
ATOM 616 C C . GLY A 1 86 ? -3.464 3.571 13.362 1.00 90.19 86 GLY A C 1
ATOM 617 O O . GLY A 1 86 ? -2.987 3.246 12.273 1.00 90.19 86 GLY A O 1
ATOM 618 N N . GLY A 1 87 ? -4.523 2.957 13.900 1.00 91.25 87 GLY A N 1
ATOM 619 C CA . GLY A 1 87 ? -5.381 2.005 13.198 1.00 91.25 87 GLY A CA 1
ATOM 620 C C . GLY A 1 87 ? -6.351 2.691 12.237 1.00 91.25 87 GLY A C 1
ATOM 621 O O . GLY A 1 87 ? -6.398 3.918 12.142 1.00 91.25 87 GLY A O 1
ATOM 622 N N . LEU A 1 88 ? -7.113 1.893 11.501 1.00 92.06 88 LEU A N 1
ATOM 623 C CA . LEU A 1 88 ? -8.084 2.344 10.517 1.00 92.06 88 LEU A CA 1
ATOM 624 C C . LEU A 1 88 ? -9.091 3.326 11.147 1.00 92.06 88 LEU A C 1
ATOM 626 O O . LEU A 1 88 ? -9.657 3.070 12.203 1.00 92.06 88 LEU A O 1
ATOM 630 N N . GLY A 1 89 ? -9.280 4.483 10.515 1.00 92.69 89 GLY A N 1
ATOM 631 C CA . GLY A 1 89 ? -10.128 5.574 10.995 1.00 92.69 89 GLY A CA 1
ATOM 632 C C . GLY A 1 89 ? -9.517 6.466 12.080 1.00 92.69 89 GLY A C 1
ATOM 633 O O . GLY A 1 89 ? -10.107 7.491 12.423 1.00 92.69 89 GLY A O 1
ATOM 634 N N . TRP A 1 90 ? -8.326 6.152 12.600 1.00 94.88 90 TRP A N 1
ATOM 635 C CA . TRP A 1 90 ? -7.659 6.994 13.596 1.00 94.88 90 TRP A CA 1
ATOM 636 C C . TRP A 1 90 ? -7.227 8.340 12.999 1.00 94.88 90 TRP A C 1
ATOM 638 O O . TRP A 1 90 ? -6.683 8.378 11.899 1.00 94.88 90 TRP A O 1
ATOM 648 N N . ALA A 1 91 ? -7.434 9.445 13.719 1.00 95.25 91 ALA A N 1
ATOM 649 C CA . ALA A 1 91 ? -7.020 10.769 13.255 1.00 95.25 91 ALA A CA 1
ATOM 650 C C . ALA A 1 91 ? -5.489 10.867 13.123 1.00 95.25 91 ALA A C 1
ATOM 652 O O . ALA A 1 91 ? -4.755 10.431 14.013 1.00 95.25 91 ALA A O 1
ATOM 653 N N . CYS A 1 92 ? -5.004 11.466 12.039 1.00 96.25 92 CYS A N 1
ATOM 654 C CA . CYS A 1 92 ? -3.574 11.564 11.747 1.00 96.25 92 CYS A CA 1
ATOM 655 C C . CYS A 1 92 ? -3.213 12.915 11.128 1.00 96.25 92 CYS A C 1
ATOM 657 O O . CYS A 1 92 ? -4.031 13.554 10.479 1.00 96.25 92 CYS A O 1
ATOM 659 N N . ALA A 1 93 ? -1.967 13.353 11.293 1.00 96.56 93 ALA A N 1
ATOM 660 C CA . ALA A 1 93 ? -1.424 14.502 10.567 1.00 96.56 93 ALA A CA 1
ATOM 661 C C . ALA A 1 93 ? -0.508 14.072 9.414 1.00 96.56 93 ALA A C 1
ATOM 663 O O . ALA A 1 93 ? -0.378 14.773 8.408 1.00 96.56 93 ALA A O 1
ATOM 664 N N . THR A 1 94 ? 0.150 12.920 9.553 1.00 94.31 94 THR A N 1
ATOM 665 C CA . THR A 1 94 ? 1.114 12.410 8.580 1.00 94.31 94 THR A CA 1
ATOM 666 C C . THR A 1 94 ? 0.954 10.913 8.349 1.00 94.31 94 THR A C 1
ATOM 668 O O . THR A 1 94 ? 0.495 10.170 9.212 1.00 94.31 94 THR A O 1
ATOM 671 N N . ASN A 1 95 ? 1.428 10.436 7.194 1.00 91.12 95 ASN A N 1
ATOM 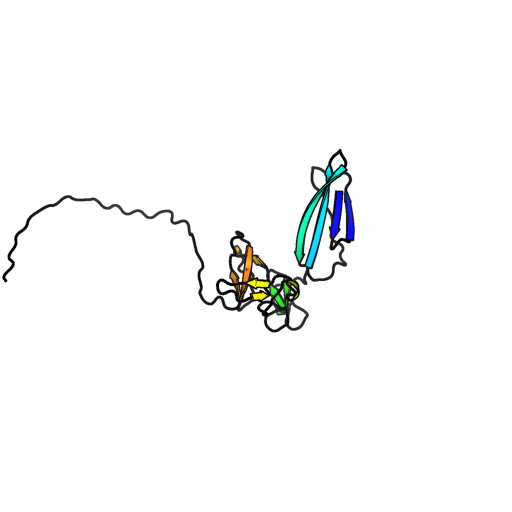672 C CA . ASN A 1 95 ? 1.436 9.007 6.865 1.00 91.12 95 ASN A CA 1
ATOM 673 C C . ASN A 1 95 ? 2.158 8.145 7.911 1.00 91.12 95 ASN A C 1
ATOM 675 O O . ASN A 1 95 ? 1.831 6.977 8.042 1.00 91.12 95 ASN A O 1
ATOM 679 N N . MET A 1 96 ? 3.137 8.684 8.642 1.00 91.31 96 MET A N 1
ATOM 680 C CA . MET A 1 96 ? 3.919 7.913 9.618 1.00 91.31 96 MET A CA 1
ATOM 681 C C . MET A 1 96 ? 3.137 7.578 10.892 1.00 91.31 96 MET A C 1
ATOM 683 O O . MET A 1 96 ? 3.548 6.696 11.637 1.00 91.31 96 MET A O 1
ATOM 687 N N . GLU A 1 97 ? 2.033 8.278 11.149 1.00 93.31 97 GLU A N 1
ATOM 688 C CA . GLU A 1 97 ? 1.171 8.024 12.308 1.00 93.31 97 GLU A CA 1
ATOM 689 C C . GLU A 1 97 ? 0.241 6.830 12.090 1.00 93.31 97 GLU A C 1
ATOM 691 O O . GLU A 1 97 ? -0.313 6.300 13.050 1.00 93.31 97 GLU A O 1
ATOM 696 N N . CYS A 1 98 ? 0.096 6.395 10.839 1.00 92.50 98 CYS A N 1
ATOM 697 C CA . CYS A 1 98 ? -0.769 5.295 10.462 1.00 92.50 98 CYS A CA 1
ATOM 698 C C . CYS A 1 98 ? 0.030 4.008 10.319 1.00 92.50 98 CYS A C 1
ATOM 700 O O . CYS A 1 98 ? 1.051 3.966 9.631 1.00 92.50 98 CYS A O 1
ATOM 702 N N . TRP A 1 99 ? -0.478 2.917 10.878 1.00 87.00 99 TRP A N 1
ATOM 703 C CA . TRP A 1 99 ? 0.076 1.583 10.641 1.00 87.00 99 TRP A CA 1
ATOM 704 C C . TRP A 1 99 ? -0.073 1.160 9.183 1.00 87.00 99 TRP A C 1
ATOM 706 O O . TRP A 1 99 ? 0.857 0.622 8.578 1.00 87.00 99 TRP A O 1
ATOM 716 N N . SER A 1 100 ? -1.202 1.539 8.585 1.00 86.06 100 SER A N 1
ATOM 717 C CA . SER A 1 100 ? -1.447 1.480 7.145 1.00 86.06 100 SER A CA 1
ATOM 718 C C . SER A 1 100 ? -0.530 2.391 6.339 1.00 86.06 100 SER A C 1
ATOM 720 O O . SER A 1 100 ? -0.584 2.389 5.110 1.00 86.06 100 SER A O 1
ATOM 722 N N . GLY A 1 101 ? 0.281 3.219 7.012 1.00 89.19 101 GLY A N 1
ATOM 723 C CA . GLY A 1 101 ? 1.152 4.275 6.511 1.00 89.19 101 GLY A CA 1
ATOM 724 C C . GLY A 1 101 ? 0.507 5.204 5.484 1.00 89.19 101 GLY A C 1
ATOM 725 O O . GLY A 1 101 ? 1.197 5.643 4.560 1.00 89.19 101 GLY A O 1
ATOM 726 N N . GLN A 1 102 ? -0.809 5.376 5.558 1.00 90.81 102 GLN A N 1
ATOM 727 C CA . GLN A 1 102 ? -1.606 6.224 4.687 1.00 90.81 102 GLN A CA 1
ATOM 728 C C . GLN A 1 102 ? -2.540 7.055 5.554 1.00 90.81 102 GLN A C 1
ATOM 730 O O . GLN A 1 102 ? -3.435 6.520 6.200 1.00 90.81 102 GLN A O 1
ATOM 735 N N . CYS A 1 103 ? -2.305 8.359 5.542 1.00 94.81 103 CYS A N 1
ATOM 736 C CA . CYS A 1 103 ? -3.154 9.367 6.142 1.00 94.81 103 CYS A CA 1
ATOM 737 C C . CYS A 1 103 ? -3.832 10.125 4.998 1.00 94.81 103 CYS A C 1
ATOM 739 O O . CYS A 1 103 ? -3.148 10.755 4.186 1.00 94.81 103 CYS A O 1
ATOM 741 N N . ALA A 1 104 ? -5.151 10.009 4.882 1.00 93.75 104 ALA A N 1
ATOM 742 C CA . ALA A 1 104 ? -5.913 10.612 3.793 1.00 93.75 104 ALA A CA 1
ATOM 743 C C . ALA A 1 104 ? -6.907 11.645 4.331 1.00 93.75 104 ALA A C 1
ATOM 745 O O . ALA A 1 104 ? -7.418 11.476 5.433 1.00 93.75 104 ALA A O 1
ATOM 746 N N . ALA A 1 105 ? -7.170 12.684 3.530 1.00 93.06 105 ALA A N 1
ATOM 747 C CA . ALA A 1 105 ? -8.123 13.755 3.831 1.00 93.06 105 ALA A CA 1
ATOM 748 C C . ALA A 1 105 ? -9.474 13.498 3.151 1.00 93.06 105 ALA A C 1
ATOM 750 O O . ALA A 1 105 ? -9.477 13.028 2.010 1.00 93.06 105 ALA A O 1
ATOM 751 N N . ASP A 1 106 ? -10.608 13.851 3.749 1.00 88.31 106 ASP A N 1
ATOM 752 C CA . ASP A 1 106 ? -11.869 14.034 3.006 1.00 88.31 106 ASP A CA 1
ATOM 753 C C . ASP A 1 106 ? -11.911 15.381 2.252 1.00 88.31 106 ASP A C 1
ATOM 755 O O . ASP A 1 106 ? -10.880 16.021 2.024 1.00 88.31 106 ASP A O 1
ATOM 759 N N . ALA A 1 107 ? -13.096 15.768 1.767 1.00 85.62 107 ALA A N 1
ATOM 760 C CA . ALA A 1 107 ? -13.300 17.028 1.058 1.00 85.62 107 ALA A CA 1
ATOM 761 C C . ALA A 1 107 ? -13.255 18.241 2.004 1.00 85.62 107 ALA A C 1
ATOM 763 O O . ALA A 1 107 ? -12.953 19.355 1.570 1.00 85.62 107 ALA A O 1
ATOM 764 N N . GLU A 1 108 ? -13.535 18.016 3.283 1.00 87.88 108 GLU A N 1
ATOM 765 C CA . GLU A 1 108 ? -13.551 18.991 4.366 1.00 87.88 108 GLU A CA 1
ATOM 766 C C . GLU A 1 108 ? -12.157 19.187 4.991 1.00 87.88 108 GLU A C 1
ATOM 768 O O . GLU A 1 108 ? -11.903 20.215 5.622 1.00 87.88 108 GLU A O 1
ATOM 773 N N . GLY A 1 109 ? -11.230 18.260 4.736 1.00 89.38 109 GLY A N 1
ATOM 774 C CA . GLY A 1 109 ? -9.848 18.289 5.205 1.00 89.38 109 GLY A CA 1
ATOM 775 C C . GLY A 1 109 ? -9.601 17.482 6.480 1.00 89.38 109 GLY A C 1
ATOM 776 O O . GLY A 1 109 ? -8.506 17.581 7.035 1.00 89.38 109 GLY A O 1
ATOM 777 N N . GLU A 1 110 ? -10.572 16.690 6.938 1.00 92.06 110 GLU A N 1
ATOM 778 C CA . GLU A 1 110 ? -10.402 15.782 8.072 1.00 92.06 110 GLU A CA 1
ATOM 779 C C . GLU A 1 110 ? -9.518 14.607 7.663 1.00 92.06 110 GLU A C 1
ATOM 781 O O . GLU A 1 110 ? -9.711 13.994 6.612 1.00 92.06 110 GLU A O 1
ATOM 786 N N . MET A 1 111 ? -8.514 14.316 8.488 1.00 94.75 111 MET A N 1
ATOM 787 C CA . MET A 1 111 ? -7.425 13.402 8.158 1.00 94.75 111 MET A CA 1
ATOM 788 C C . MET A 1 111 ? -7.506 12.130 8.996 1.00 94.75 111 MET A C 1
ATOM 790 O O . MET A 1 111 ? -7.392 12.180 10.222 1.00 94.75 111 MET A O 1
ATOM 794 N N . HIS A 1 112 ? -7.632 10.983 8.328 1.00 95.19 112 HIS A N 1
ATOM 795 C CA . HIS A 1 112 ? -7.739 9.677 8.973 1.00 95.19 112 HIS A CA 1
ATOM 796 C C . HIS A 1 112 ? -6.766 8.663 8.378 1.00 95.19 112 HIS A C 1
ATOM 798 O O . HIS A 1 112 ? -6.424 8.698 7.191 1.00 95.19 112 HIS A O 1
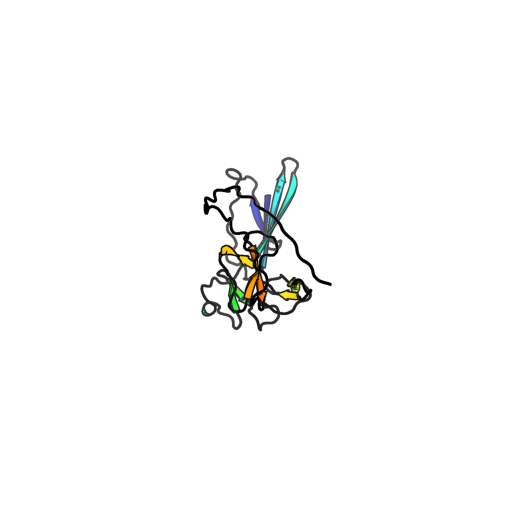ATOM 804 N N . CYS A 1 113 ? -6.329 7.731 9.217 1.00 95.00 113 CYS A N 1
ATOM 805 C CA . CYS A 1 113 ? -5.599 6.558 8.789 1.00 95.00 113 CYS A CA 1
ATOM 806 C C . CYS A 1 113 ? -6.528 5.662 7.981 1.00 95.00 113 CYS A C 1
ATOM 808 O O . CYS A 1 113 ? -7.570 5.236 8.471 1.00 95.00 113 CYS A O 1
ATOM 810 N N . VAL A 1 114 ? -6.154 5.385 6.738 1.00 92.94 114 VAL A N 1
ATOM 811 C CA . VAL A 1 114 ? -6.975 4.615 5.797 1.00 92.94 114 VAL A CA 1
ATOM 812 C C . VAL A 1 114 ? -6.259 3.357 5.347 1.00 92.94 114 VAL A C 1
ATOM 814 O O . VAL A 1 114 ? -5.033 3.297 5.376 1.00 92.94 114 VAL A O 1
ATOM 817 N N . GLU A 1 115 ? -7.016 2.375 4.881 1.00 90.12 115 GLU A N 1
ATOM 818 C CA . GLU A 1 115 ? -6.491 1.192 4.200 1.00 90.12 115 GLU A CA 1
ATOM 819 C C . GLU A 1 115 ? -6.960 1.171 2.751 1.00 90.12 115 GLU A C 1
ATOM 821 O O . GLU A 1 115 ? -8.036 1.676 2.437 1.00 90.12 115 GLU A O 1
ATOM 826 N N . ASN A 1 116 ? -6.153 0.602 1.858 1.00 88.75 116 ASN A N 1
ATOM 827 C CA . ASN A 1 116 ? -6.591 0.377 0.485 1.00 88.75 116 ASN A CA 1
ATOM 828 C C . ASN A 1 116 ? -7.697 -0.674 0.449 1.00 88.75 116 ASN A C 1
ATOM 830 O O . ASN A 1 116 ? -7.660 -1.653 1.190 1.00 88.75 116 ASN A O 1
ATOM 834 N N . CYS A 1 117 ? -8.629 -0.494 -0.474 1.00 87.38 117 CYS A N 1
ATOM 835 C CA . CYS A 1 117 ? -9.682 -1.459 -0.741 1.00 87.38 117 CYS A CA 1
ATOM 836 C C . CYS A 1 117 ? -9.930 -1.565 -2.241 1.00 87.38 117 CYS A C 1
ATOM 838 O O . CYS A 1 117 ? -9.667 -0.630 -3.005 1.00 87.38 117 CYS A O 1
ATOM 840 N N . SER A 1 118 ? -10.466 -2.707 -2.660 1.00 86.38 118 SER A N 1
ATOM 841 C CA . SER A 1 118 ? -11.048 -2.846 -3.988 1.00 86.38 118 SER A CA 1
ATOM 842 C C . SER A 1 118 ? -12.505 -2.395 -3.954 1.00 86.38 118 SER A C 1
ATOM 844 O O . SER A 1 118 ? -13.310 -2.947 -3.205 1.00 86.38 118 SER A O 1
ATOM 846 N N . ILE A 1 119 ? -12.857 -1.430 -4.804 1.00 83.69 119 ILE A N 1
ATOM 847 C CA . ILE A 1 119 ? -14.230 -0.910 -4.915 1.00 83.69 119 ILE A CA 1
ATOM 848 C C . ILE A 1 119 ? -15.168 -1.991 -5.455 1.00 83.69 119 ILE A C 1
ATOM 850 O O . ILE A 1 119 ? -16.319 -2.090 -5.045 1.00 83.69 119 ILE A O 1
ATOM 854 N N . ALA A 1 120 ? -14.672 -2.839 -6.359 1.00 84.06 120 ALA A N 1
ATOM 855 C CA . ALA A 1 120 ? -15.453 -3.931 -6.930 1.00 84.06 120 ALA A CA 1
ATOM 856 C C . ALA A 1 120 ? -15.807 -5.017 -5.899 1.00 84.06 120 ALA A C 1
ATOM 858 O O . ALA A 1 120 ? -16.811 -5.708 -6.072 1.00 84.06 120 ALA A O 1
ATOM 859 N N . ALA A 1 121 ? -14.980 -5.180 -4.863 1.00 80.31 121 ALA A N 1
ATOM 860 C CA . ALA A 1 121 ? -15.158 -6.189 -3.823 1.00 80.31 121 ALA A CA 1
ATOM 861 C C . ALA A 1 121 ? -15.794 -5.644 -2.536 1.00 80.31 121 ALA A C 1
ATOM 863 O O . ALA A 1 121 ? -16.133 -6.445 -1.671 1.00 80.31 121 ALA A O 1
ATOM 864 N N . ASP A 1 122 ? -15.930 -4.318 -2.410 1.00 77.12 122 ASP A N 1
ATOM 865 C CA . ASP A 1 122 ? -16.371 -3.632 -1.188 1.00 77.12 122 ASP A CA 1
ATOM 866 C C . ASP A 1 122 ? -15.643 -4.145 0.067 1.00 77.12 122 ASP A C 1
ATOM 868 O O . ASP A 1 122 ? -16.232 -4.528 1.072 1.00 77.12 122 ASP A O 1
ATOM 872 N N . ALA A 1 123 ? -14.314 -4.233 -0.030 1.00 83.56 123 ALA A N 1
ATOM 873 C CA . ALA A 1 123 ? -13.483 -4.991 0.910 1.00 83.56 123 ALA A CA 1
ATOM 874 C C . ALA A 1 123 ? -13.252 -4.305 2.274 1.00 83.56 123 ALA A C 1
ATOM 876 O O . ALA A 1 123 ? -12.328 -4.683 3.001 1.00 83.56 123 ALA A O 1
ATOM 877 N N . CYS A 1 124 ? -14.034 -3.275 2.603 1.00 87.81 124 CYS A N 1
ATOM 878 C CA . CYS A 1 124 ? -13.884 -2.523 3.842 1.00 87.81 124 CYS A CA 1
ATOM 879 C C . CYS A 1 124 ? -14.625 -3.184 5.009 1.00 87.81 124 CYS A C 1
ATOM 881 O O . CYS A 1 124 ? -15.654 -3.830 4.815 1.00 87.81 124 CYS A O 1
ATOM 883 N N . PRO A 1 125 ? -14.099 -3.049 6.237 1.00 86.12 125 PRO A N 1
ATOM 884 C CA . PRO A 1 125 ? -14.745 -3.616 7.406 1.00 86.12 125 PRO A CA 1
ATOM 885 C C . PRO A 1 125 ? -15.993 -2.801 7.768 1.00 86.12 125 PRO A C 1
ATOM 887 O O . PRO A 1 125 ? -16.147 -1.649 7.365 1.00 86.12 125 PRO A O 1
ATOM 890 N N . SER A 1 126 ? -16.878 -3.386 8.574 1.00 83.44 126 SER A N 1
ATOM 891 C CA . SER A 1 126 ? -18.091 -2.721 9.060 1.00 83.44 126 SER A CA 1
ATOM 892 C C . SER A 1 126 ? -17.800 -1.323 9.627 1.00 83.44 126 SER A C 1
ATOM 894 O O . SER A 1 126 ? -16.888 -1.165 10.434 1.00 83.44 126 SER A O 1
ATOM 896 N N . GLY A 1 127 ? -18.600 -0.324 9.239 1.00 84.69 127 GLY A N 1
ATOM 897 C CA . GLY A 1 127 ? -18.412 1.079 9.647 1.00 84.69 127 GLY A CA 1
ATOM 898 C C . GLY A 1 127 ? -17.515 1.899 8.710 1.00 84.69 127 GLY A C 1
ATOM 899 O O . GLY A 1 127 ? -17.351 3.104 8.922 1.00 84.69 127 GLY A O 1
ATOM 900 N N . PHE A 1 128 ? -16.981 1.264 7.663 1.00 89.81 128 PHE A N 1
ATOM 901 C CA . PHE A 1 128 ? -16.165 1.890 6.634 1.00 89.81 128 PHE A CA 1
ATOM 902 C C . PHE A 1 128 ? -16.703 1.578 5.244 1.00 89.81 128 PHE A C 1
ATOM 904 O O . PHE A 1 128 ? -17.027 0.428 4.962 1.00 89.81 128 PHE A O 1
ATOM 911 N N . ASP A 1 129 ? -16.665 2.568 4.355 1.00 89.81 129 ASP A N 1
ATOM 912 C CA . ASP A 1 129 ? -16.944 2.338 2.937 1.00 89.81 129 ASP A CA 1
ATOM 913 C C . ASP A 1 129 ? -15.673 2.465 2.110 1.00 89.81 129 ASP A C 1
ATOM 915 O O . ASP A 1 129 ? -14.789 3.282 2.400 1.00 89.81 129 ASP A O 1
ATOM 919 N N . CYS A 1 130 ? -15.622 1.696 1.025 1.00 90.44 130 CYS A N 1
ATOM 920 C CA . CYS A 1 130 ? -14.570 1.819 0.035 1.00 90.44 130 CYS A CA 1
ATOM 921 C C . CYS A 1 130 ? -14.840 3.003 -0.905 1.00 90.44 130 CYS A C 1
ATOM 923 O O . CYS A 1 130 ? -15.605 2.892 -1.866 1.00 90.44 130 CYS A O 1
ATOM 925 N N . ILE A 1 131 ? -14.200 4.149 -0.656 1.00 88.56 131 ILE A N 1
ATOM 926 C CA . ILE A 1 131 ? -14.393 5.357 -1.472 1.00 88.56 131 ILE A CA 1
ATOM 927 C C . ILE A 1 131 ? -13.368 5.455 -2.608 1.00 88.56 131 ILE A C 1
ATOM 929 O O . ILE A 1 131 ? -12.160 5.315 -2.395 1.00 88.56 131 ILE A O 1
ATOM 933 N N . ASP A 1 132 ? -13.845 5.748 -3.823 1.00 88.19 132 ASP A N 1
ATOM 934 C CA . ASP A 1 132 ? -12.986 6.032 -4.978 1.00 88.19 132 ASP A CA 1
ATOM 935 C C . ASP A 1 132 ? -12.284 7.383 -4.808 1.00 88.19 132 ASP A C 1
ATOM 937 O O . ASP A 1 132 ? -12.910 8.415 -4.556 1.00 88.19 132 ASP A O 1
ATOM 941 N N . ARG A 1 133 ? -10.964 7.388 -4.991 1.00 82.88 133 ARG A N 1
ATOM 942 C CA . ARG A 1 133 ? -10.125 8.596 -4.986 1.00 82.88 133 ARG A CA 1
ATOM 943 C C . ARG A 1 133 ? -9.581 8.931 -6.380 1.00 82.88 133 ARG A C 1
ATOM 945 O O . ARG A 1 133 ? -8.548 9.584 -6.506 1.00 82.88 133 ARG A O 1
ATOM 952 N N . GLY A 1 134 ? -10.278 8.490 -7.424 1.00 78.81 134 GLY A N 1
ATOM 953 C CA . GLY A 1 134 ? -9.924 8.681 -8.827 1.00 78.81 134 GLY A CA 1
ATOM 954 C C . GLY A 1 134 ? -8.905 7.664 -9.342 1.00 78.81 134 GLY A C 1
ATOM 955 O O . GLY A 1 134 ? -8.161 7.980 -10.271 1.00 78.81 134 GLY A O 1
ATOM 956 N N . GLN A 1 135 ? -8.835 6.472 -8.736 1.00 73.12 135 GLN A N 1
ATOM 957 C CA . GLN A 1 135 ? -7.823 5.448 -9.051 1.00 73.12 135 GLN A CA 1
ATOM 958 C C . GLN A 1 135 ? -8.401 4.184 -9.710 1.00 73.12 135 GLN A C 1
ATOM 960 O O . GLN A 1 135 ? -7.757 3.132 -9.727 1.00 73.12 135 GLN A O 1
ATOM 965 N N . GLY A 1 136 ? -9.589 4.290 -10.312 1.00 80.25 136 GLY A N 1
ATOM 966 C CA . GLY A 1 136 ? -10.235 3.175 -11.004 1.00 80.25 136 GLY A CA 1
ATOM 967 C C . GLY A 1 136 ? -10.864 2.217 -10.001 1.00 80.25 136 GLY A C 1
ATOM 968 O O . GLY A 1 136 ? -11.697 2.642 -9.219 1.00 80.25 136 GLY A O 1
ATOM 969 N N . ASP A 1 137 ? -10.459 0.944 -10.008 1.00 82.69 137 ASP A N 1
ATOM 970 C CA . ASP A 1 137 ? -11.012 -0.083 -9.105 1.00 82.69 137 ASP A CA 1
ATOM 971 C C . ASP A 1 137 ? -10.426 -0.034 -7.678 1.00 82.69 137 ASP A C 1
ATOM 973 O O . ASP A 1 137 ? -10.804 -0.840 -6.824 1.00 82.69 137 ASP A O 1
ATOM 977 N N . ASN A 1 138 ? -9.497 0.892 -7.412 1.00 83.31 138 ASN A N 1
ATOM 978 C CA . ASN A 1 138 ? -8.837 1.051 -6.117 1.00 83.31 138 ASN A CA 1
ATOM 979 C C . ASN A 1 138 ? -9.422 2.237 -5.346 1.00 83.31 138 ASN A C 1
ATOM 981 O O . ASN A 1 138 ? -9.421 3.368 -5.836 1.00 83.31 138 ASN A O 1
ATOM 985 N N . GLY A 1 139 ? -9.845 1.979 -4.114 1.00 90.00 139 GLY A N 1
ATOM 986 C CA . GLY A 1 139 ? -10.343 2.975 -3.176 1.00 90.00 139 GLY A CA 1
ATOM 987 C C . GLY A 1 139 ? -9.578 2.969 -1.856 1.00 90.00 139 GLY A C 1
ATOM 988 O O . GLY A 1 139 ? -8.524 2.333 -1.712 1.00 90.00 139 GLY A O 1
ATOM 989 N N . VAL A 1 140 ? -10.129 3.692 -0.885 1.00 91.12 140 VAL A N 1
ATOM 990 C CA . VAL A 1 140 ? -9.682 3.662 0.510 1.00 91.12 140 VAL A CA 1
ATOM 991 C C . VAL A 1 140 ? -10.859 3.434 1.453 1.00 91.12 140 VAL A C 1
ATOM 993 O O . VAL A 1 140 ? -11.939 3.966 1.212 1.00 91.12 140 VAL A O 1
ATOM 996 N N . CYS A 1 141 ? -10.652 2.675 2.526 1.00 92.38 141 CYS A N 1
ATOM 997 C CA . CYS A 1 141 ? -11.649 2.493 3.575 1.00 92.38 141 CYS A CA 1
ATOM 998 C C . CYS A 1 141 ? -11.763 3.760 4.415 1.00 92.38 141 CYS A C 1
ATOM 1000 O O . CYS A 1 141 ? -10.800 4.155 5.078 1.00 92.38 141 CYS A O 1
ATOM 1002 N N . TRP A 1 142 ? -12.933 4.395 4.373 1.00 92.44 142 TRP A N 1
ATOM 1003 C CA . TRP A 1 142 ? -13.192 5.676 5.023 1.00 92.44 142 TRP A CA 1
ATOM 1004 C C . TRP A 1 142 ? -14.265 5.566 6.113 1.00 92.44 142 TRP A C 1
ATOM 1006 O O . TRP A 1 142 ? -15.289 4.930 5.855 1.00 92.44 142 TRP A O 1
ATOM 1016 N N . PRO A 1 143 ? -14.071 6.176 7.303 1.00 89.25 143 PRO A N 1
ATOM 1017 C CA . PRO A 1 143 ? -15.062 6.123 8.374 1.00 89.25 143 PRO A CA 1
ATOM 1018 C C . PRO A 1 143 ? -16.394 6.754 7.967 1.00 89.25 143 PRO A C 1
ATOM 1020 O O . PRO A 1 143 ? -16.423 7.869 7.447 1.00 89.25 143 PRO A O 1
ATOM 1023 N N . GLY A 1 144 ? -17.505 6.095 8.299 1.00 74.50 144 GLY A N 1
ATOM 1024 C CA . GLY A 1 144 ? -18.800 6.769 8.406 1.00 74.50 144 GLY A CA 1
ATOM 1025 C C . GLY A 1 144 ? -19.402 7.277 7.097 1.00 74.50 144 GLY A C 1
ATOM 1026 O O . GLY A 1 144 ? -20.127 8.271 7.112 1.00 74.50 144 GLY A O 1
ATOM 1027 N N . ALA A 1 145 ? -19.175 6.602 5.974 1.00 58.97 145 ALA A N 1
ATOM 1028 C CA . ALA A 1 145 ? -19.903 6.897 4.744 1.00 58.97 145 ALA A CA 1
ATOM 1029 C C . ALA A 1 145 ? -21.343 6.336 4.785 1.00 58.97 145 ALA A C 1
ATOM 1031 O O . ALA A 1 145 ? -21.839 5.691 3.873 1.00 58.97 145 ALA A O 1
ATOM 1032 N N . GLU A 1 146 ? -22.109 6.690 5.817 1.00 49.06 146 GLU A N 1
ATOM 1033 C CA . GLU A 1 146 ? -23.560 6.617 5.701 1.00 49.06 146 GLU A CA 1
ATOM 1034 C C . GLU A 1 146 ? -24.006 7.708 4.715 1.00 49.06 146 GLU A C 1
ATOM 1036 O O . GLU A 1 146 ? -24.261 8.854 5.077 1.00 49.06 146 GLU A O 1
ATOM 1041 N N . SER A 1 147 ? -24.117 7.349 3.432 1.00 51.47 147 SER A N 1
ATOM 1042 C CA . SER A 1 147 ? -24.714 8.146 2.346 1.00 51.47 147 SER A CA 1
ATOM 1043 C C . SER A 1 147 ? -24.020 9.475 1.993 1.00 51.47 147 SER A C 1
ATOM 1045 O O . SER A 1 147 ? -24.430 10.552 2.417 1.00 51.47 147 SER A O 1
ATOM 1047 N N . GLY A 1 148 ? -23.057 9.430 1.064 1.00 46.09 148 GLY A N 1
ATOM 1048 C CA . GLY A 1 148 ? -22.440 10.652 0.536 1.00 46.09 148 GLY A CA 1
ATOM 1049 C C . GLY A 1 148 ? -21.667 10.499 -0.773 1.00 46.09 148 GLY A C 1
ATOM 1050 O O . GLY A 1 148 ? -20.474 10.758 -0.802 1.00 46.09 148 GLY A O 1
ATOM 1051 N N . GLY A 1 149 ? -22.344 10.153 -1.876 1.00 47.38 149 GLY A N 1
ATOM 1052 C CA . GLY A 1 149 ? -21.857 10.520 -3.219 1.00 47.38 149 GLY A CA 1
ATOM 1053 C C . GLY A 1 149 ? -21.242 9.420 -4.090 1.00 47.38 149 GLY A C 1
ATOM 1054 O O . GLY A 1 149 ? -20.247 9.660 -4.766 1.00 47.38 149 GLY A O 1
ATOM 1055 N N . GLY A 1 150 ? -21.860 8.239 -4.166 1.00 49.00 150 GLY A N 1
ATOM 1056 C CA . GLY A 1 150 ? -21.565 7.273 -5.228 1.00 49.00 150 GLY A CA 1
ATOM 1057 C C . GLY A 1 150 ? -22.049 7.771 -6.597 1.00 49.00 150 GLY A C 1
ATOM 1058 O O . GLY A 1 150 ? -23.233 7.673 -6.927 1.00 49.00 150 GLY A O 1
ATOM 1059 N N . CYS A 1 151 ? -21.146 8.285 -7.431 1.00 55.97 151 CYS A N 1
ATOM 1060 C CA . CYS A 1 151 ? -21.428 8.540 -8.844 1.00 55.97 151 CYS A CA 1
ATOM 1061 C C . CYS A 1 151 ? -21.464 7.217 -9.624 1.00 55.97 151 CYS A C 1
ATOM 1063 O O . CYS A 1 151 ? -20.484 6.825 -10.253 1.00 55.97 151 CYS A O 1
ATOM 1065 N N . SER A 1 152 ? -22.616 6.542 -9.651 1.00 47.12 152 SER A N 1
ATOM 1066 C CA . SER A 1 152 ? -22.851 5.494 -10.650 1.00 47.12 152 SER A CA 1
ATOM 1067 C C . SER A 1 152 ? -23.041 6.138 -12.033 1.00 47.12 152 SER A C 1
ATOM 1069 O O . SER A 1 152 ? -24.083 6.707 -12.346 1.00 47.12 152 SER A O 1
ATOM 1071 N N . SER A 1 153 ? -22.031 6.062 -12.900 1.00 44.25 153 SER A N 1
ATOM 1072 C CA . SER A 1 153 ? -22.230 6.261 -14.343 1.00 44.25 153 SER A CA 1
ATOM 1073 C C . SER A 1 153 ? -22.571 4.914 -14.978 1.00 44.25 153 SER A C 1
ATOM 1075 O O . SER A 1 153 ? -21.783 4.324 -15.715 1.00 44.25 153 SER A O 1
ATOM 1077 N N . GLY A 1 154 ? -23.751 4.391 -14.639 1.00 40.25 154 GLY A N 1
ATOM 1078 C CA . GLY A 1 154 ? -24.314 3.205 -15.273 1.00 40.25 154 GLY A CA 1
ATOM 1079 C C . GLY A 1 154 ? -24.711 3.498 -16.723 1.00 40.25 154 GLY A C 1
ATOM 1080 O O . GLY A 1 154 ? -25.534 4.369 -16.995 1.00 40.25 154 GLY A O 1
ATOM 1081 N N . LYS A 1 155 ? -24.126 2.750 -17.663 1.00 50.25 155 LYS A N 1
ATOM 1082 C CA . LYS A 1 155 ? -24.507 2.683 -19.084 1.00 50.25 155 LYS A CA 1
ATOM 1083 C C . LYS A 1 155 ? -26.010 2.396 -19.236 1.00 50.25 155 LYS A C 1
ATOM 1085 O O . LYS A 1 155 ? -26.442 1.261 -19.069 1.00 50.25 155 LYS A O 1
ATOM 1090 N N . GLY A 1 156 ? -26.793 3.402 -19.619 1.00 39.81 156 GLY A N 1
ATOM 1091 C CA . GLY A 1 156 ? -28.202 3.253 -19.994 1.00 39.81 156 GLY A CA 1
ATOM 1092 C C . GLY A 1 156 ? -28.372 2.976 -21.487 1.00 39.81 156 GLY A C 1
ATOM 1093 O O . GLY A 1 156 ? -28.610 3.893 -22.268 1.00 39.81 156 GLY A O 1
ATOM 1094 N N . GLY A 1 157 ? -28.235 1.712 -21.891 1.00 44.16 157 GLY A N 1
ATOM 1095 C CA . GLY A 1 157 ? -28.677 1.228 -23.197 1.00 44.16 157 GLY A CA 1
ATOM 1096 C C . GLY A 1 157 ? -30.121 0.718 -23.141 1.00 44.16 157 GLY A C 1
ATOM 1097 O O . GLY A 1 157 ? -30.446 -0.100 -22.291 1.00 44.16 157 GLY A O 1
ATOM 1098 N N . ALA A 1 158 ? -30.922 1.162 -24.115 1.00 47.22 158 ALA A N 1
ATOM 1099 C CA . ALA A 1 158 ? -32.226 0.648 -24.552 1.00 47.22 158 ALA A CA 1
ATOM 1100 C C . ALA A 1 158 ? -33.456 0.838 -23.635 1.00 47.22 158 ALA A C 1
ATOM 1102 O O . ALA A 1 158 ? -33.661 0.138 -22.652 1.00 47.22 158 ALA A O 1
ATOM 1103 N N . THR A 1 159 ? -34.390 1.679 -24.091 1.00 42.28 159 THR A N 1
ATOM 1104 C CA . THR A 1 159 ? -35.836 1.384 -24.078 1.00 42.28 159 THR A CA 1
ATOM 1105 C C . THR A 1 159 ? -36.535 2.284 -25.096 1.00 42.28 159 THR A C 1
ATOM 1107 O O . THR A 1 159 ? -36.387 3.503 -25.087 1.00 42.28 159 THR A O 1
ATOM 1110 N N . GLY A 1 160 ? -37.238 1.660 -26.040 1.00 50.56 160 GLY A N 1
ATOM 1111 C CA . GLY A 1 160 ? -37.992 2.352 -27.074 1.00 50.56 160 GLY A CA 1
ATOM 1112 C C . GLY A 1 160 ? -39.231 3.054 -26.527 1.00 50.56 160 GLY A C 1
ATOM 1113 O O . GLY A 1 160 ? -39.883 2.556 -25.618 1.00 50.56 160 GLY A O 1
ATOM 1114 N N . PHE A 1 161 ? -39.590 4.165 -27.163 1.00 46.31 161 PHE A N 1
ATOM 1115 C CA . PHE A 1 161 ? -40.955 4.674 -27.194 1.00 46.31 161 PHE A CA 1
ATOM 1116 C C . PHE A 1 161 ? -41.223 5.276 -28.577 1.00 46.31 161 PHE A C 1
ATOM 1118 O O . PHE A 1 161 ? -40.624 6.269 -28.983 1.00 46.31 161 PHE A O 1
ATOM 1125 N N . LEU A 1 162 ? -42.122 4.624 -29.312 1.00 53.81 162 LEU A N 1
ATOM 1126 C CA . LEU A 1 162 ? -42.816 5.168 -30.474 1.00 53.81 162 LEU A CA 1
ATOM 1127 C C . LEU A 1 162 ? -43.725 6.307 -30.001 1.00 53.81 162 LEU A C 1
ATOM 1129 O O . LEU A 1 162 ? -44.668 6.039 -29.261 1.00 53.81 162 LEU A O 1
ATOM 1133 N N . LEU A 1 163 ? -43.510 7.542 -30.460 1.00 53.88 163 LEU A N 1
ATOM 1134 C CA . LEU A 1 163 ? -44.537 8.585 -30.392 1.00 53.88 163 LEU A CA 1
ATOM 1135 C C . LEU A 1 163 ? -44.609 9.376 -31.702 1.00 53.88 163 LEU A C 1
ATOM 1137 O O . LEU A 1 163 ? -43.734 10.156 -32.068 1.00 53.88 163 LEU A O 1
ATOM 1141 N N . VAL A 1 164 ? -45.710 9.104 -32.399 1.00 54.31 164 VAL A N 1
ATOM 1142 C CA . VAL A 1 164 ? -46.248 9.777 -33.578 1.00 54.31 164 VAL A CA 1
ATOM 1143 C C . VAL A 1 164 ? -46.611 11.220 -33.217 1.00 54.31 164 VAL A C 1
ATOM 1145 O O . VAL A 1 164 ? -47.459 11.447 -32.357 1.00 54.31 164 VAL A O 1
ATOM 1148 N N . PHE A 1 165 ? -46.017 12.200 -33.899 1.00 56.03 165 PHE A N 1
ATOM 1149 C CA . PHE A 1 165 ? -46.457 13.595 -33.834 1.00 56.03 165 PHE A CA 1
ATOM 1150 C C . PHE A 1 165 ? -47.553 13.849 -34.874 1.00 56.03 165 PHE A C 1
ATOM 1152 O O . PHE A 1 165 ? -47.286 13.991 -36.067 1.00 56.03 165 PHE A O 1
ATOM 1159 N N . GLY A 1 166 ? -48.799 13.908 -34.401 1.00 55.00 166 GLY A N 1
ATOM 1160 C CA . GLY A 1 166 ? -49.941 14.437 -35.140 1.00 55.00 166 GLY A CA 1
ATOM 1161 C C . GLY A 1 166 ? -50.037 15.954 -34.972 1.00 55.00 166 GLY A C 1
ATOM 1162 O O . GLY A 1 166 ? -50.212 16.458 -33.866 1.00 55.00 166 GLY A O 1
ATOM 1163 N N . LEU A 1 167 ? -49.922 16.673 -36.087 1.00 59.34 167 LEU A N 1
ATOM 1164 C CA . LEU A 1 167 ? -50.225 18.097 -36.219 1.00 59.34 167 LEU A CA 1
ATOM 1165 C C . LEU A 1 167 ? -51.741 18.324 -36.141 1.00 59.34 167 LEU A C 1
ATOM 1167 O O . LEU A 1 167 ? -52.494 17.771 -36.939 1.00 59.34 167 LEU A O 1
ATOM 1171 N N . GLY A 1 168 ? -52.176 19.189 -35.226 1.00 55.19 168 GLY A N 1
ATOM 1172 C CA . GLY A 1 168 ? -53.561 19.645 -35.123 1.00 55.19 168 GLY A CA 1
ATOM 1173 C C . GLY A 1 168 ? -53.634 21.019 -34.466 1.00 55.19 168 GLY A C 1
ATOM 1174 O O . GLY A 1 168 ? -53.672 21.134 -33.246 1.00 55.19 168 GLY A O 1
ATOM 1175 N N . ALA A 1 169 ? -53.610 22.064 -35.291 1.00 58.31 169 ALA A N 1
ATOM 1176 C CA . ALA A 1 169 ? -53.915 23.439 -34.907 1.00 58.31 169 ALA A CA 1
ATOM 1177 C C . ALA A 1 169 ? -55.405 23.594 -34.551 1.00 58.31 169 ALA A C 1
ATOM 1179 O O . ALA A 1 169 ? -56.210 22.831 -35.075 1.00 58.31 169 ALA A O 1
ATOM 1180 N N . ILE A 1 170 ? -55.766 24.613 -33.747 1.00 60.28 170 ILE A N 1
ATOM 1181 C CA . ILE A 1 170 ? -56.849 25.595 -34.018 1.00 60.28 170 ILE A CA 1
ATOM 1182 C C . ILE A 1 170 ? -57.160 26.482 -32.778 1.00 60.28 170 ILE A C 1
ATOM 1184 O O . ILE A 1 170 ? -57.635 26.008 -31.755 1.00 60.28 170 ILE A O 1
ATOM 1188 N N . LEU A 1 171 ? -56.861 27.784 -32.953 1.00 51.94 171 LEU A N 1
ATOM 1189 C CA . LEU A 1 171 ? -57.580 29.033 -32.584 1.00 51.94 171 LEU A CA 1
ATOM 1190 C C . LEU A 1 171 ? -58.032 29.259 -31.115 1.00 51.94 171 LEU A C 1
ATOM 1192 O O . LEU A 1 171 ? -58.866 28.543 -30.583 1.00 51.94 171 LEU A O 1
ATOM 1196 N N . VAL A 1 172 ? -57.481 30.241 -30.374 1.00 55.41 172 VAL A N 1
ATOM 1197 C CA . VAL A 1 172 ? -57.838 31.695 -30.360 1.00 55.41 172 VAL A CA 1
ATOM 1198 C C . VAL A 1 172 ? -59.364 31.893 -30.221 1.00 55.41 172 VAL A C 1
ATOM 1200 O O . VAL A 1 172 ? -60.097 31.508 -31.113 1.00 55.41 172 VAL A O 1
ATOM 1203 N N . THR A 1 173 ? -59.926 32.434 -29.128 1.00 56.47 173 THR A N 1
ATOM 1204 C CA . THR A 1 173 ? -60.030 33.883 -28.841 1.00 56.47 173 THR A CA 1
ATOM 1205 C C . THR A 1 173 ? -60.352 34.200 -27.361 1.00 56.47 173 THR A C 1
ATOM 1207 O O . THR A 1 173 ? -61.423 33.884 -26.855 1.00 56.47 173 THR A O 1
ATOM 1210 N N . ARG A 1 174 ? -59.464 34.956 -26.706 1.00 56.34 174 ARG A N 1
ATOM 1211 C CA . ARG A 1 174 ? -59.688 36.322 -26.177 1.00 56.34 174 ARG A CA 1
ATOM 1212 C C . ARG A 1 174 ? -61.067 36.671 -25.556 1.00 56.34 174 ARG A C 1
ATOM 1214 O O . ARG A 1 174 ? -61.985 37.021 -26.289 1.00 56.34 174 ARG A O 1
ATOM 1221 N N . ARG A 1 175 ? -61.115 36.886 -24.227 1.00 59.31 175 ARG A N 1
ATOM 1222 C CA . ARG A 1 175 ? -61.728 38.107 -23.636 1.00 59.31 175 ARG A CA 1
ATOM 1223 C C . ARG A 1 175 ? -61.243 38.396 -22.204 1.00 59.31 175 ARG A C 1
ATOM 1225 O O . ARG A 1 175 ? -61.767 37.873 -21.230 1.00 59.31 175 ARG A O 1
ATOM 1232 N N . ARG A 1 176 ? -60.262 39.299 -22.097 1.00 64.44 176 ARG A N 1
ATOM 1233 C CA . ARG A 1 176 ? -59.938 40.064 -20.879 1.00 64.44 176 ARG A CA 1
ATOM 1234 C C . ARG A 1 176 ? -61.097 41.022 -20.570 1.00 64.44 176 ARG A C 1
ATOM 1236 O O . ARG A 1 176 ? -61.599 41.681 -21.483 1.00 64.44 176 ARG A O 1
ATOM 1243 N N . ARG A 1 177 ? -61.476 41.141 -19.298 1.00 67.00 177 ARG A N 1
ATOM 1244 C CA . ARG A 1 177 ? -62.195 42.300 -18.752 1.00 67.00 177 ARG A CA 1
ATOM 1245 C C . ARG A 1 177 ? -61.348 42.883 -17.620 1.00 67.00 177 ARG A C 1
ATOM 1247 O O . ARG A 1 177 ? -61.013 42.140 -16.704 1.00 67.00 177 ARG A O 1
ATOM 1254 N N . ARG A 1 178 ? -61.167 44.205 -17.703 1.00 50.03 178 ARG A N 1
ATOM 1255 C CA . ARG A 1 178 ? -60.461 45.139 -16.809 1.00 50.03 178 ARG A CA 1
ATOM 1256 C C . ARG A 1 178 ? -58.963 45.250 -17.055 1.00 50.03 178 ARG A C 1
ATOM 1258 O O . ARG A 1 178 ? -58.257 44.228 -16.950 1.00 50.03 178 ARG A O 1
#

Radius of gyration: 27.23 Å; chains: 1; bounding box: 88×61×56 Å

Foldseek 3Di:
DFKDKVNHTDDDDPDADVNDDDDDDPPPDDFAKIKIKDWDADPVRDIDIDIDIDGHAAFDPFQVSDPDPQWTFFPRGTWHDDPDFQTFFHFDDALVRHSLSDWDQDPVGGTTRKHKHFQVVQREDPQWGFDDPPPPRIGITYGDCPDDDDPPPDDDDDDDDDDDDDDDDDDDDDDDDD

Secondary structure (DSSP, 8-state):
-EEEETTEEEEE-SS-BTTB------TTPPSEEEEEEEEEE-TT--EEEEEEEEEE--B-SSGGG--STTEEEETTEEEE-BTBTTSTT-B-SSGGG-TTS-EEE-SS--EEE--EEETTTT-PPTTEEEEEEEETTEEEEEET-SS-------------------------------